Protein AF-A0A6N0WZV3-F1 (afdb_monomer)

pLDDT: mean 96.24, std 3.73, range [67.69, 98.88]

Mean predicted aligned error: 2.75 Å

Sequence (127 aa):
MHANRFAGGAEIRIESVQNATDQATVAARSILGEKAKYEAVPWFWSNQYDLKLQTVGLSNEYDLAIVRGDPASRSFSIVHLKQGRIVALDCVNSAKDYVQGRKLVERGVCANPQRLADTSLPLKDLA

Secondary structure (DSSP, 8-state):
-EE-GGGTT-EE---SHHHHHHHHHHHHHHHTT------PPPEEEEEETTEEEEEEE--TT-SEEEEEEEGGGTEEEEEEEETTEEEEEEEES-HHHHHHHHHHHHHT-B--HHHHH-TTS-GGGG-

Structure (mmCIF, N/CA/C/O backbone):
data_AF-A0A6N0WZV3-F1
#
_entry.id   AF-A0A6N0WZV3-F1
#
loop_
_atom_site.group_PDB
_atom_site.id
_atom_site.type_symbol
_atom_site.label_atom_id
_atom_site.label_alt_id
_atom_site.label_comp_id
_atom_site.label_asym_id
_atom_site.label_entity_id
_atom_site.label_seq_id
_atom_site.pdbx_PDB_ins_code
_atom_site.Cartn_x
_atom_site.Cartn_y
_atom_site.Cartn_z
_atom_site.occupancy
_atom_site.B_iso_or_equiv
_atom_site.auth_seq_id
_atom_site.auth_comp_id
_atom_site.auth_asym_id
_atom_site.auth_atom_id
_atom_site.pdbx_PDB_model_num
ATOM 1 N N . MET A 1 1 ? -5.729 -6.727 19.564 1.00 83.19 1 MET A N 1
ATOM 2 C CA . MET A 1 1 ? -6.160 -6.987 18.177 1.00 83.19 1 MET A CA 1
ATOM 3 C C . MET A 1 1 ? -7.333 -6.069 17.902 1.00 83.19 1 MET A C 1
ATOM 5 O O . MET A 1 1 ? -7.951 -5.628 18.870 1.00 83.19 1 MET A O 1
ATOM 9 N N . HIS A 1 2 ? -7.549 -5.695 16.646 1.00 91.06 2 HIS A N 1
ATOM 10 C CA . HIS A 1 2 ? -8.714 -4.915 16.243 1.00 91.06 2 HIS A CA 1
ATOM 11 C C . HIS A 1 2 ? -9.251 -5.404 14.900 1.00 91.06 2 HIS A C 1
ATOM 13 O O . HIS A 1 2 ? -8.472 -5.700 13.988 1.00 91.06 2 HIS A O 1
ATOM 19 N N . ALA A 1 3 ? -10.576 -5.439 14.761 1.00 93.81 3 ALA A N 1
ATOM 20 C CA . ALA A 1 3 ? -11.237 -5.659 13.484 1.00 93.81 3 ALA A CA 1
ATOM 21 C C . ALA A 1 3 ? -10.771 -4.620 12.454 1.00 93.81 3 ALA A C 1
ATOM 23 O O . ALA A 1 3 ? -10.844 -3.407 12.683 1.00 93.81 3 ALA A O 1
ATOM 24 N N . ASN A 1 4 ? -10.306 -5.089 11.296 1.00 94.69 4 ASN A N 1
ATOM 25 C CA . ASN A 1 4 ? -9.781 -4.222 10.249 1.00 94.69 4 ASN A CA 1
ATOM 26 C C . ASN A 1 4 ? -10.465 -4.481 8.901 1.00 94.69 4 ASN A C 1
ATOM 28 O O . ASN A 1 4 ? -10.427 -5.589 8.364 1.00 94.69 4 ASN A O 1
ATOM 32 N N . ARG A 1 5 ? -11.051 -3.434 8.304 1.00 93.69 5 ARG A N 1
ATOM 33 C CA . ARG A 1 5 ? -11.751 -3.538 7.010 1.00 93.69 5 ARG A CA 1
ATOM 34 C C . ARG A 1 5 ? -10.846 -3.979 5.856 1.00 93.69 5 ARG A C 1
ATOM 36 O O . ARG A 1 5 ? -11.328 -4.601 4.919 1.00 93.69 5 ARG A O 1
ATOM 43 N N . PHE A 1 6 ? -9.550 -3.675 5.925 1.00 95.06 6 PHE A N 1
ATOM 44 C CA . PHE A 1 6 ? -8.566 -4.065 4.913 1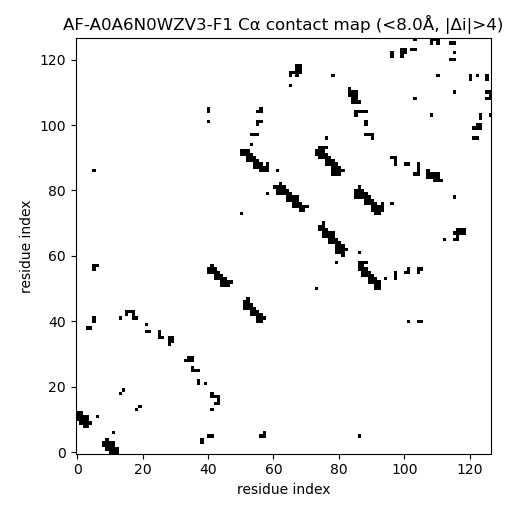.00 95.06 6 PHE A CA 1
ATOM 45 C C . PHE A 1 6 ? -8.108 -5.521 5.058 1.00 95.06 6 PHE A C 1
ATOM 47 O O . PHE A 1 6 ? -7.469 -6.044 4.156 1.00 95.06 6 PHE A O 1
ATOM 54 N N . ALA A 1 7 ? -8.469 -6.185 6.160 1.00 94.50 7 ALA A N 1
ATOM 55 C CA . ALA A 1 7 ? -8.268 -7.615 6.387 1.00 94.50 7 ALA A CA 1
ATOM 56 C C . ALA A 1 7 ? -9.596 -8.393 6.321 1.00 94.50 7 ALA A C 1
ATOM 58 O O . ALA A 1 7 ? -9.795 -9.357 7.054 1.00 94.50 7 ALA A O 1
ATOM 59 N N . GLY A 1 8 ? -10.562 -7.928 5.519 1.00 90.75 8 GLY A N 1
ATOM 60 C CA . GLY A 1 8 ? -11.872 -8.581 5.397 1.00 90.75 8 GLY A CA 1
ATOM 61 C C . GLY A 1 8 ? -12.695 -8.590 6.692 1.00 90.75 8 GLY A C 1
ATOM 62 O O . GLY A 1 8 ? -13.578 -9.425 6.845 1.00 90.75 8 GLY A O 1
ATOM 63 N N . GLY A 1 9 ? -12.402 -7.686 7.633 1.00 92.06 9 GLY A N 1
ATOM 64 C CA . GLY A 1 9 ? -13.047 -7.635 8.947 1.00 92.06 9 GLY A CA 1
ATOM 65 C C . GLY A 1 9 ? -12.395 -8.518 10.014 1.00 92.06 9 GLY A C 1
ATOM 66 O O . GLY A 1 9 ? -12.880 -8.529 11.142 1.00 92.06 9 GLY A O 1
ATOM 67 N N . ALA A 1 10 ? -11.300 -9.218 9.700 1.00 93.50 10 ALA A N 1
ATOM 68 C CA . ALA A 1 10 ? -10.578 -10.029 10.674 1.00 93.50 10 ALA A CA 1
ATOM 69 C C . ALA A 1 10 ? -9.972 -9.186 11.811 1.00 93.50 10 ALA A C 1
ATOM 71 O O . ALA A 1 10 ? -9.566 -8.034 11.618 1.00 93.50 10 ALA A O 1
ATOM 72 N N . GLU A 1 11 ? -9.876 -9.802 12.990 1.00 95.38 11 GLU A N 1
ATOM 73 C CA . GLU A 1 11 ? -9.145 -9.287 14.149 1.00 95.38 11 GLU A CA 1
ATOM 74 C C . GLU A 1 11 ? -7.642 -9.459 13.924 1.00 95.38 11 GLU A C 1
ATOM 76 O O . GLU A 1 11 ? -7.129 -10.578 13.904 1.00 95.38 11 GLU A O 1
ATOM 81 N N . ILE A 1 12 ? -6.926 -8.348 13.750 1.00 95.62 12 ILE A N 1
ATOM 82 C CA . ILE A 1 12 ? -5.490 -8.370 13.452 1.00 95.62 12 ILE A CA 1
ATOM 83 C C . ILE A 1 12 ? -4.684 -7.524 14.436 1.00 95.62 12 ILE A C 1
ATOM 85 O O . ILE A 1 12 ? -5.217 -6.739 15.223 1.00 95.62 12 ILE A O 1
ATOM 89 N N . ARG A 1 13 ? -3.360 -7.686 14.395 1.00 96.62 13 ARG A N 1
ATOM 90 C CA . ARG A 1 13 ? -2.397 -6.852 15.117 1.00 96.62 13 ARG A CA 1
ATOM 91 C C . ARG A 1 13 ? -1.422 -6.257 14.107 1.00 96.62 13 ARG A C 1
ATOM 93 O O . ARG A 1 13 ? -0.719 -7.001 13.436 1.00 96.62 13 ARG A O 1
ATOM 100 N N . ILE A 1 14 ? -1.408 -4.929 13.993 1.00 96.62 14 ILE A N 1
ATOM 101 C CA . ILE A 1 14 ? -0.501 -4.204 13.095 1.00 96.62 14 ILE A CA 1
ATOM 102 C C . ILE A 1 14 ? 0.657 -3.641 13.917 1.00 96.62 14 ILE A C 1
ATOM 104 O O . ILE A 1 14 ? 0.451 -2.888 14.869 1.00 96.62 14 ILE A O 1
ATOM 108 N N . GLU A 1 15 ? 1.876 -3.990 13.525 1.00 97.31 15 GLU A N 1
ATOM 109 C CA . GLU A 1 15 ? 3.116 -3.597 14.198 1.00 97.31 15 GLU A CA 1
ATOM 110 C C . GLU A 1 15 ? 3.838 -2.503 13.399 1.00 97.31 15 GLU A C 1
ATOM 112 O O . GLU A 1 15 ? 4.908 -2.719 12.838 1.00 97.31 15 GLU A O 1
ATOM 117 N N . SER A 1 16 ? 3.229 -1.318 13.292 1.00 97.69 16 SER A N 1
ATOM 118 C CA . SER A 1 16 ? 3.824 -0.179 12.583 1.00 97.69 16 SER A CA 1
ATOM 119 C C . SER A 1 16 ? 3.706 1.116 13.381 1.00 97.69 16 SER A C 1
ATOM 121 O O . SER A 1 16 ? 2.796 1.281 14.198 1.00 97.69 16 SER A O 1
ATOM 123 N N . VAL A 1 17 ? 4.616 2.059 13.108 1.00 98.19 17 VAL A N 1
ATOM 124 C CA . VAL A 1 17 ? 4.588 3.401 13.711 1.00 98.19 17 VAL A CA 1
ATOM 125 C C . VAL A 1 17 ? 3.264 4.097 13.411 1.00 98.19 17 VAL A C 1
ATOM 127 O O . VAL A 1 17 ? 2.638 4.617 14.328 1.00 98.19 17 VAL A O 1
ATOM 130 N N . GLN A 1 18 ? 2.791 4.049 12.159 1.00 97.94 18 GLN A N 1
ATOM 131 C CA . GLN A 1 18 ? 1.502 4.643 11.815 1.00 97.94 18 GLN A CA 1
ATOM 132 C C . GLN A 1 18 ? 0.360 4.030 12.628 1.00 97.94 18 GLN A C 1
ATOM 134 O O . GLN A 1 18 ? -0.445 4.773 13.183 1.00 97.94 18 GLN A O 1
ATOM 139 N N . ASN A 1 19 ? 0.277 2.700 12.729 1.00 97.75 19 ASN A N 1
ATOM 140 C CA . ASN A 1 19 ? -0.795 2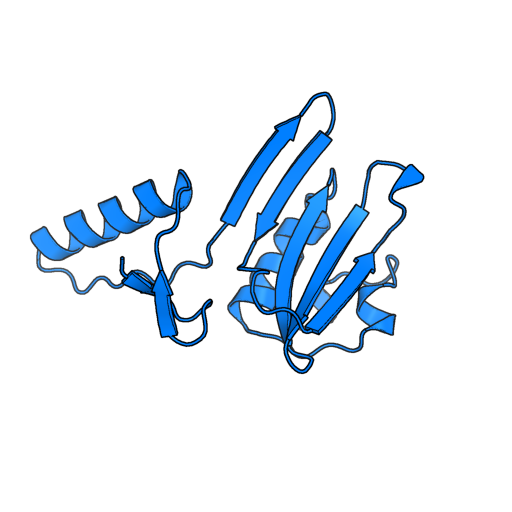.083 13.503 1.00 97.75 19 ASN A CA 1
ATOM 141 C C . ASN A 1 19 ? -0.773 2.544 14.968 1.00 97.75 19 ASN A C 1
ATOM 143 O O . ASN A 1 19 ? -1.829 2.853 15.518 1.00 97.75 19 ASN A O 1
ATOM 147 N N . ALA A 1 20 ? 0.412 2.645 15.577 1.00 97.94 20 ALA A N 1
ATOM 148 C CA . ALA A 1 20 ? 0.553 3.154 16.938 1.00 97.94 20 ALA A CA 1
ATOM 149 C C . ALA A 1 20 ? 0.052 4.606 17.066 1.00 97.94 20 ALA A C 1
ATOM 151 O O . ALA A 1 20 ? -0.752 4.902 17.950 1.00 97.94 20 ALA A O 1
ATOM 152 N N . THR A 1 21 ? 0.473 5.499 16.166 1.00 98.19 21 THR A N 1
ATOM 153 C CA . THR A 1 21 ? 0.066 6.915 16.169 1.00 98.19 21 THR A CA 1
ATOM 154 C C . THR A 1 21 ? -1.439 7.095 15.960 1.00 98.19 21 THR A C 1
ATOM 156 O O . THR A 1 21 ? -2.092 7.850 16.688 1.00 98.19 21 THR A O 1
ATOM 159 N N . ASP A 1 22 ? -2.010 6.388 14.989 1.00 97.38 22 ASP A N 1
ATOM 160 C CA . ASP A 1 22 ? -3.416 6.537 14.621 1.00 97.38 22 ASP A CA 1
ATOM 161 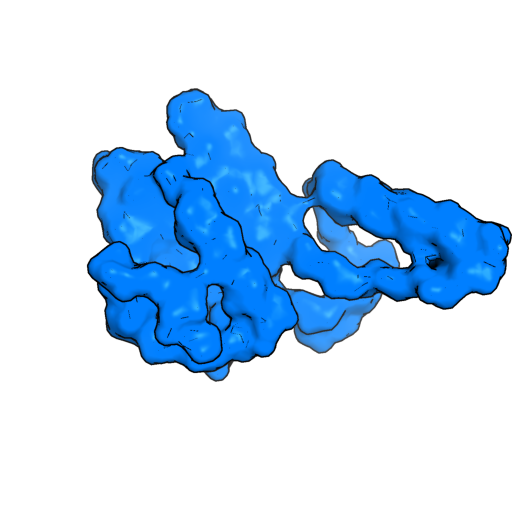C C . ASP A 1 22 ? -4.342 5.961 15.698 1.00 97.38 22 ASP A C 1
ATOM 163 O O . ASP A 1 22 ? -5.345 6.587 16.048 1.00 97.38 22 ASP A O 1
ATOM 167 N N . GLN A 1 23 ? -3.999 4.807 16.286 1.00 97.31 23 GLN A N 1
ATOM 168 C CA . GLN A 1 23 ? -4.766 4.261 17.410 1.00 97.31 23 GLN A CA 1
ATOM 169 C C . GLN A 1 23 ? -4.670 5.148 18.656 1.00 97.31 23 GLN A C 1
ATOM 171 O O . GLN A 1 23 ? -5.689 5.366 19.312 1.00 97.31 23 GLN A O 1
ATOM 176 N N . ALA A 1 24 ? -3.496 5.717 18.955 1.00 98.12 24 ALA A N 1
ATOM 177 C CA . ALA A 1 24 ? -3.346 6.663 20.062 1.00 98.12 24 ALA A CA 1
ATOM 178 C C . ALA A 1 24 ? -4.240 7.901 19.873 1.00 98.12 24 ALA A C 1
ATOM 180 O O . ALA A 1 24 ? -4.898 8.344 20.814 1.00 98.12 24 ALA A O 1
ATOM 181 N N . THR A 1 25 ? -4.333 8.411 18.642 1.00 97.94 25 THR A N 1
ATOM 182 C CA . THR A 1 25 ? -5.219 9.532 18.299 1.00 97.94 25 THR A CA 1
ATOM 183 C C . THR A 1 25 ? -6.691 9.167 18.499 1.00 97.94 25 THR A C 1
ATOM 185 O O . THR A 1 25 ? -7.440 9.932 19.105 1.00 97.94 25 THR A O 1
ATOM 188 N N . VAL A 1 26 ? -7.122 7.987 18.039 1.00 97.38 26 VAL A N 1
ATOM 189 C CA . VAL A 1 26 ? -8.500 7.505 18.245 1.00 97.38 26 VAL A CA 1
ATOM 190 C C . VAL A 1 26 ? -8.819 7.350 19.734 1.00 97.38 26 VAL A C 1
ATOM 192 O O . VAL A 1 26 ? -9.895 7.765 20.167 1.00 97.38 26 VAL A O 1
ATOM 195 N N . ALA A 1 27 ? -7.890 6.808 20.525 1.00 97.38 27 ALA A N 1
ATOM 196 C CA . ALA A 1 27 ? -8.053 6.660 21.968 1.00 97.38 27 ALA A CA 1
ATOM 197 C C . ALA A 1 27 ? -8.206 8.022 22.665 1.00 97.38 27 ALA A C 1
ATOM 199 O O . ALA A 1 27 ? -9.160 8.216 23.416 1.00 97.38 27 ALA A O 1
ATOM 200 N N . ALA A 1 28 ? -7.331 8.986 22.361 1.00 98.31 28 ALA A N 1
ATOM 201 C CA . ALA A 1 28 ? -7.396 10.329 22.935 1.00 98.31 28 ALA A CA 1
ATOM 202 C C . ALA A 1 28 ? -8.727 11.028 22.615 1.00 98.31 28 ALA A C 1
ATOM 204 O O . ALA A 1 28 ? -9.389 11.543 23.513 1.00 98.31 28 ALA A O 1
ATOM 205 N N . ARG A 1 29 ? -9.170 10.978 21.353 1.00 98.00 29 ARG A N 1
ATOM 206 C CA . ARG A 1 29 ? -10.460 11.547 20.929 1.00 98.00 29 ARG A CA 1
ATOM 207 C C . ARG A 1 29 ? -11.644 10.891 21.639 1.00 98.00 29 ARG A C 1
ATOM 209 O O . ARG A 1 29 ? -12.548 11.585 22.089 1.00 98.00 29 ARG A O 1
ATOM 216 N N . SER A 1 30 ? -11.603 9.569 21.799 1.00 97.12 30 SER A N 1
ATOM 217 C CA . SER A 1 30 ? -12.652 8.826 22.507 1.00 97.12 30 SER A CA 1
ATOM 218 C C . SER A 1 30 ? -12.733 9.218 23.987 1.00 97.12 30 SER A C 1
ATOM 220 O O . SER A 1 30 ? -13.830 9.395 24.509 1.00 97.12 30 SER A O 1
ATOM 222 N N . ILE A 1 31 ? -11.587 9.414 24.653 1.00 98.06 31 ILE A N 1
ATOM 223 C CA . ILE A 1 31 ? -11.519 9.897 26.045 1.00 98.06 31 ILE A CA 1
ATOM 224 C C . ILE A 1 31 ? -12.136 11.297 26.178 1.00 98.06 31 ILE A C 1
ATOM 226 O O . ILE A 1 31 ? -12.803 11.582 27.169 1.00 98.06 31 ILE A O 1
ATOM 230 N N . LEU A 1 32 ? -11.965 12.152 25.167 1.00 98.25 32 LEU A N 1
ATOM 231 C CA . LEU A 1 32 ? -12.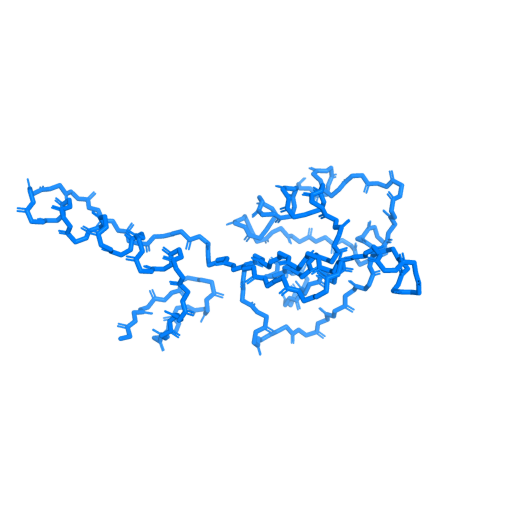553 13.495 25.110 1.00 98.25 32 LEU A CA 1
ATOM 232 C C . LEU A 1 32 ? -14.047 13.503 24.726 1.00 98.25 32 LEU A C 1
ATOM 234 O O . LEU A 1 32 ? -14.634 14.572 24.576 1.00 98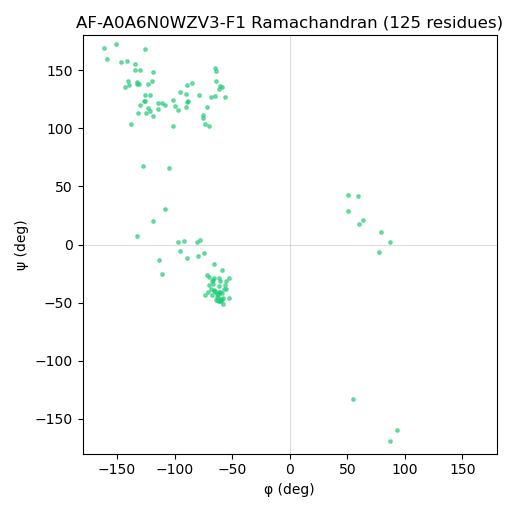.25 32 LEU A O 1
ATOM 238 N N . GLY A 1 33 ? -14.677 12.334 24.570 1.00 97.44 33 GLY A N 1
ATOM 239 C CA . GLY A 1 33 ? -16.092 12.213 24.210 1.00 97.44 33 GLY A CA 1
ATOM 240 C C . GLY A 1 33 ? -16.383 12.406 22.719 1.00 97.44 33 GLY A C 1
ATOM 241 O O . GLY A 1 33 ? -17.545 12.495 22.325 1.00 97.44 33 GLY A O 1
ATOM 242 N N . GLU A 1 34 ? -15.358 12.450 21.866 1.00 97.69 34 GLU A N 1
ATOM 243 C CA . GLU A 1 34 ? -15.541 12.524 20.421 1.00 97.69 34 GLU A CA 1
ATOM 244 C C . GLU A 1 34 ? -15.746 11.134 19.813 1.00 97.69 34 GLU A C 1
ATOM 246 O O . GLU A 1 34 ? -15.034 10.174 20.116 1.00 97.69 34 GLU A O 1
ATOM 251 N N . LYS A 1 35 ? -16.674 11.031 18.856 1.00 92.81 35 LYS A N 1
ATOM 252 C CA . LYS A 1 35 ? -16.840 9.810 18.066 1.00 92.81 35 LYS A CA 1
ATOM 253 C C . LYS A 1 35 ? -15.648 9.645 17.116 1.00 92.81 35 LYS A C 1
ATOM 255 O O . LYS A 1 35 ? -15.596 10.279 16.063 1.00 92.81 35 LYS A O 1
ATOM 260 N N . ALA A 1 36 ? -14.718 8.763 17.467 1.00 94.00 36 ALA A N 1
ATOM 261 C CA . ALA A 1 36 ? -13.565 8.411 16.646 1.00 94.00 36 ALA A CA 1
ATOM 262 C C . ALA A 1 36 ? -13.534 6.904 16.368 1.00 94.00 36 ALA A C 1
ATOM 264 O O . ALA A 1 36 ? -13.779 6.086 17.251 1.00 94.00 36 ALA A O 1
ATOM 265 N N . LYS A 1 37 ? -13.218 6.529 15.126 1.00 92.56 37 LYS A N 1
ATOM 266 C CA . LYS A 1 37 ? -13.033 5.137 14.713 1.00 92.56 37 LYS A CA 1
ATOM 267 C C . LYS A 1 37 ? -11.727 5.018 13.941 1.00 92.56 37 LYS A C 1
ATOM 269 O O . LYS A 1 37 ? -11.411 5.875 13.119 1.00 92.56 37 LYS A O 1
ATOM 274 N N . TYR A 1 38 ? -10.972 3.957 14.207 1.00 94.75 38 TYR A N 1
ATOM 275 C CA . TYR A 1 38 ? -9.780 3.635 13.432 1.00 94.75 38 TYR A CA 1
ATOM 276 C C . TYR A 1 38 ? -10.195 3.052 12.073 1.00 94.75 38 TYR A C 1
ATOM 278 O O . TYR A 1 38 ? -10.716 1.941 12.001 1.00 94.75 38 TYR A O 1
ATOM 286 N N . GLU A 1 39 ? -9.994 3.815 10.997 1.00 92.44 39 GLU A N 1
ATOM 287 C CA . GLU A 1 39 ? -10.362 3.415 9.625 1.00 92.44 39 GLU A CA 1
ATOM 288 C C . GLU A 1 39 ? -9.244 3.660 8.599 1.00 92.44 39 GLU A C 1
ATOM 290 O O . GLU A 1 39 ? -9.454 3.497 7.391 1.00 92.44 39 GLU A O 1
ATOM 295 N N . ALA A 1 40 ? -8.060 4.051 9.078 1.00 94.81 40 ALA A N 1
ATOM 296 C CA . ALA A 1 40 ? -6.905 4.342 8.245 1.00 94.81 40 ALA A CA 1
ATOM 297 C C . ALA A 1 40 ? -6.425 3.088 7.501 1.00 94.81 40 ALA A C 1
ATOM 299 O O . ALA A 1 40 ? -6.397 1.988 8.057 1.00 94.81 40 ALA A O 1
ATOM 300 N N . VAL A 1 41 ? -6.021 3.264 6.239 1.00 96.69 41 VAL A N 1
ATOM 301 C CA . VAL A 1 41 ? -5.320 2.213 5.496 1.00 96.69 41 VAL A CA 1
ATOM 302 C C . VAL A 1 41 ? -3.971 1.939 6.163 1.00 96.69 41 VAL A C 1
ATOM 304 O O . VAL A 1 41 ? -3.221 2.893 6.394 1.00 96.69 41 VAL A O 1
ATOM 307 N N . PRO A 1 42 ? -3.645 0.676 6.493 1.00 97.50 42 PRO A N 1
ATOM 308 C CA . PRO A 1 42 ? -2.330 0.338 7.011 1.00 97.50 42 PRO A CA 1
ATOM 309 C C . PRO A 1 42 ? -1.251 0.726 6.008 1.00 97.50 42 PRO A C 1
ATOM 311 O O . PRO A 1 42 ? -1.392 0.483 4.808 1.00 97.50 42 PRO A O 1
ATOM 314 N N . TRP A 1 43 ? -0.175 1.331 6.488 1.00 98.12 43 TRP A N 1
ATOM 315 C CA . TRP A 1 43 ? 1.008 1.564 5.670 1.00 98.12 43 TRP A CA 1
ATOM 316 C C . TRP A 1 43 ? 2.272 1.483 6.520 1.00 98.12 43 TRP A C 1
ATOM 318 O O . TRP A 1 43 ? 2.242 1.639 7.746 1.00 98.12 43 TRP A O 1
ATOM 328 N N . PHE A 1 44 ? 3.388 1.198 5.859 1.00 96.69 44 PHE A N 1
ATOM 329 C CA . PHE A 1 44 ? 4.702 1.120 6.483 1.00 96.69 44 PHE A CA 1
ATOM 330 C C . PHE A 1 44 ? 5.799 1.486 5.485 1.00 96.69 44 PHE A C 1
ATOM 332 O O . PHE A 1 44 ? 5.552 1.703 4.297 1.00 96.69 44 PHE A O 1
ATOM 339 N N . TRP A 1 45 ? 7.025 1.591 5.983 1.00 98.25 45 TRP A N 1
ATOM 340 C CA . TRP A 1 45 ? 8.201 1.814 5.161 1.00 98.25 45 TRP A CA 1
ATOM 341 C C . TRP A 1 45 ? 9.377 1.006 5.697 1.00 98.25 45 TRP A C 1
ATOM 343 O O . TRP A 1 45 ? 9.419 0.638 6.871 1.00 98.25 45 TRP A O 1
ATOM 353 N N . SER A 1 46 ? 10.348 0.759 4.830 1.00 98.44 46 SER A N 1
ATOM 354 C CA . SER A 1 46 ? 11.644 0.207 5.197 1.00 98.44 46 SER A CA 1
ATOM 355 C C . SER A 1 46 ? 12.719 0.921 4.389 1.00 98.44 46 SER A C 1
ATOM 357 O O . SER A 1 46 ? 12.544 1.168 3.198 1.00 98.44 46 SER A O 1
ATOM 359 N N . ASN A 1 47 ? 13.826 1.262 5.040 1.00 98.31 47 ASN A N 1
ATOM 360 C CA . ASN A 1 47 ? 15.009 1.785 4.372 1.00 98.31 47 ASN A CA 1
ATOM 361 C C . ASN A 1 47 ? 16.119 0.756 4.543 1.00 98.31 47 ASN A C 1
ATOM 363 O O . ASN A 1 47 ? 16.524 0.467 5.669 1.00 98.31 47 ASN A O 1
ATOM 367 N N . GLN A 1 48 ? 16.587 0.198 3.434 1.00 98.38 48 GLN A N 1
ATOM 368 C CA . GLN A 1 48 ? 17.666 -0.784 3.412 1.00 98.38 48 GLN A CA 1
ATOM 369 C C . GLN A 1 48 ? 18.654 -0.351 2.338 1.00 98.38 48 GLN A C 1
ATOM 371 O O . GLN A 1 48 ? 18.320 -0.351 1.156 1.00 98.38 48 GLN A O 1
ATOM 376 N N . TYR A 1 49 ? 19.863 0.042 2.738 1.00 97.88 49 TYR A N 1
ATOM 377 C CA . TYR A 1 49 ? 20.827 0.671 1.828 1.00 97.88 49 TYR A CA 1
ATOM 378 C C . TYR A 1 49 ? 20.221 1.911 1.132 1.00 97.88 49 TYR A C 1
ATOM 380 O O . TYR A 1 49 ? 19.602 2.753 1.781 1.00 97.88 49 TYR A O 1
ATOM 388 N N . ASP A 1 50 ? 20.391 2.021 -0.185 1.00 97.31 50 ASP A N 1
ATOM 389 C CA . ASP A 1 50 ? 19.782 3.010 -1.079 1.00 97.31 50 ASP A CA 1
ATOM 390 C C . ASP A 1 50 ? 18.333 2.668 -1.486 1.00 97.31 50 ASP A C 1
ATOM 392 O O . ASP A 1 50 ? 17.726 3.407 -2.262 1.00 97.31 50 ASP A O 1
ATOM 396 N N . LEU A 1 51 ? 17.756 1.571 -0.982 1.00 98.50 51 LEU A N 1
ATOM 397 C CA . LEU A 1 51 ? 16.377 1.181 -1.276 1.00 98.50 51 LEU A CA 1
ATOM 398 C C . LEU A 1 51 ? 15.413 1.779 -0.255 1.00 98.50 51 LEU A C 1
ATOM 400 O O . LEU A 1 51 ? 15.458 1.463 0.937 1.00 98.50 51 LEU A O 1
ATOM 404 N N . LYS A 1 52 ? 14.494 2.607 -0.751 1.00 98.62 52 LYS A N 1
ATOM 405 C CA . LYS A 1 52 ? 13.356 3.137 0.002 1.00 98.62 52 LYS A CA 1
ATOM 406 C C . LYS A 1 52 ? 12.110 2.350 -0.377 1.00 98.62 52 LYS A C 1
ATOM 408 O O . LYS A 1 52 ? 11.539 2.575 -1.444 1.00 98.62 52 LYS A O 1
ATOM 413 N N . LEU A 1 53 ? 11.704 1.426 0.485 1.00 98.69 53 LEU A N 1
ATOM 414 C CA . LEU A 1 53 ? 10.457 0.681 0.350 1.00 98.69 53 LEU A CA 1
ATOM 415 C C . LEU A 1 53 ? 9.337 1.429 1.074 1.00 98.69 53 LEU A C 1
ATOM 417 O O . LEU A 1 53 ? 9.464 1.765 2.251 1.00 98.69 53 LEU A O 1
ATOM 421 N N . GLN A 1 54 ? 8.223 1.642 0.384 1.00 98.69 54 GLN A N 1
ATOM 422 C CA . GLN A 1 54 ? 6.979 2.132 0.966 1.00 98.69 54 GLN A CA 1
ATOM 423 C C . GLN A 1 54 ? 5.848 1.172 0.619 1.00 98.69 54 GLN A C 1
ATOM 425 O O . GLN A 1 54 ? 5.635 0.877 -0.555 1.00 98.69 54 GLN A O 1
ATOM 430 N N . THR A 1 55 ? 5.100 0.744 1.627 1.00 98.56 55 THR A N 1
ATOM 431 C CA . THR A 1 55 ? 3.986 -0.189 1.467 1.00 98.56 55 THR A CA 1
ATOM 432 C C . THR A 1 55 ? 2.691 0.445 1.929 1.00 98.56 55 THR A C 1
ATOM 434 O O . THR A 1 55 ? 2.657 1.132 2.951 1.00 98.56 55 THR A O 1
ATOM 437 N N . VAL A 1 56 ? 1.609 0.186 1.202 1.00 98.50 56 VAL A N 1
ATOM 438 C CA . VAL A 1 56 ? 0.245 0.555 1.585 1.00 98.50 56 VAL A CA 1
ATOM 439 C C . VAL A 1 56 ? -0.690 -0.634 1.404 1.00 98.50 56 VAL A C 1
ATOM 441 O O . VAL A 1 56 ? -0.595 -1.343 0.409 1.00 98.50 56 VAL A O 1
ATOM 444 N N . GLY A 1 57 ? -1.618 -0.826 2.339 1.00 98.06 57 GLY A N 1
ATOM 445 C CA . GLY A 1 57 ? -2.547 -1.952 2.357 1.00 98.06 57 GLY A CA 1
ATOM 446 C C . GLY A 1 57 ? -1.991 -3.185 3.067 1.00 98.06 57 GLY A C 1
ATOM 447 O O . GLY A 1 57 ? -0.973 -3.122 3.755 1.00 98.06 57 GLY A O 1
ATOM 448 N N . LEU A 1 58 ? -2.701 -4.304 2.920 1.00 97.44 58 LEU A N 1
ATOM 449 C CA . LEU A 1 58 ? -2.336 -5.603 3.489 1.00 97.44 58 LEU A CA 1
ATOM 450 C C . LEU A 1 58 ? -2.311 -6.644 2.367 1.00 97.44 58 LEU A C 1
ATOM 452 O O . LEU A 1 58 ? -3.304 -6.818 1.662 1.00 97.44 58 LEU A O 1
ATOM 456 N N . SER A 1 59 ? -1.179 -7.324 2.192 1.00 93.56 59 SER A N 1
ATOM 457 C CA . SER A 1 59 ? -0.963 -8.282 1.101 1.00 93.56 59 SER A CA 1
ATOM 458 C C . SER A 1 59 ? -1.244 -9.738 1.497 1.00 93.56 59 SER A C 1
ATOM 460 O O . SER A 1 59 ? -1.254 -10.601 0.636 1.00 93.56 59 SER A O 1
ATOM 462 N N . ASN A 1 60 ? -1.535 -10.049 2.761 1.00 86.06 60 ASN A N 1
ATOM 463 C CA . ASN A 1 60 ? -1.629 -11.432 3.261 1.00 86.06 60 ASN A CA 1
ATOM 464 C C . ASN A 1 60 ? -2.560 -12.368 2.462 1.00 86.06 60 ASN A C 1
ATOM 466 O O . ASN A 1 60 ? -2.321 -13.567 2.431 1.00 86.06 60 ASN A O 1
ATOM 470 N N . GLU A 1 61 ? -3.597 -11.827 1.820 1.00 87.25 61 GLU A N 1
ATOM 471 C CA . GLU A 1 61 ? -4.643 -12.597 1.141 1.00 87.25 61 GLU A CA 1
ATOM 472 C C . GLU A 1 61 ? -4.724 -12.317 -0.368 1.00 87.25 61 GLU A C 1
ATOM 474 O O . GLU A 1 61 ? -5.770 -12.566 -0.962 1.00 87.25 61 GLU A O 1
ATOM 479 N N . TYR A 1 62 ? -3.687 -11.778 -1.020 1.00 96.62 62 TYR A N 1
ATOM 480 C CA . TYR A 1 62 ? -3.740 -11.549 -2.474 1.00 96.62 62 TYR A CA 1
ATOM 481 C C . TYR A 1 62 ? -3.842 -12.871 -3.265 1.00 96.62 62 TYR A C 1
ATOM 483 O O . TYR A 1 62 ? -3.389 -13.918 -2.812 1.00 96.62 62 TYR A O 1
ATOM 491 N N . ASP A 1 63 ? -4.449 -12.831 -4.454 1.00 97.31 63 ASP A N 1
ATOM 492 C CA . ASP A 1 63 ? -4.480 -13.945 -5.419 1.00 97.31 63 ASP A CA 1
ATOM 493 C C . ASP A 1 63 ? -3.706 -13.650 -6.713 1.00 97.31 63 ASP A C 1
ATOM 495 O O . ASP A 1 63 ? -3.392 -14.569 -7.469 1.00 97.31 63 ASP A O 1
ATOM 499 N N . LEU A 1 64 ? -3.338 -12.387 -6.944 1.00 97.94 64 LEU A N 1
ATOM 500 C CA . LEU A 1 64 ? -2.503 -11.965 -8.061 1.00 97.94 64 LEU A CA 1
ATOM 501 C C . LEU A 1 64 ? -1.553 -10.838 -7.637 1.00 97.94 64 LEU A C 1
ATOM 503 O O . LEU A 1 64 ? -1.967 -9.883 -6.984 1.00 97.94 64 LEU A O 1
ATOM 507 N N . ALA A 1 65 ? -0.287 -10.924 -8.045 1.00 98.25 65 ALA A N 1
ATOM 508 C CA . ALA A 1 65 ? 0.712 -9.876 -7.852 1.00 98.25 65 ALA A CA 1
ATOM 509 C C . ALA A 1 65 ? 1.262 -9.427 -9.211 1.00 98.25 65 ALA A C 1
ATOM 511 O O . ALA A 1 65 ? 1.680 -10.252 -10.022 1.00 98.25 65 ALA A O 1
ATOM 512 N N . ILE A 1 66 ? 1.252 -8.119 -9.462 1.00 98.38 66 ILE A N 1
ATOM 513 C CA . ILE A 1 66 ? 1.681 -7.513 -10.725 1.00 98.38 66 ILE A CA 1
ATOM 514 C C . ILE A 1 66 ? 2.925 -6.672 -10.488 1.00 98.38 66 ILE A C 1
ATOM 516 O O . ILE A 1 66 ? 2.891 -5.714 -9.718 1.00 98.38 66 ILE A O 1
ATOM 520 N N . VAL A 1 67 ? 4.008 -7.005 -11.188 1.00 98.56 67 VAL A N 1
ATOM 521 C CA . VAL A 1 67 ? 5.208 -6.168 -11.234 1.00 98.56 67 VAL A CA 1
ATOM 522 C C . VAL A 1 67 ? 4.966 -5.013 -12.201 1.00 98.56 67 VAL A C 1
ATOM 524 O O . VAL A 1 67 ? 4.558 -5.215 -13.344 1.00 98.56 67 VAL A O 1
ATOM 527 N N . ARG A 1 68 ? 5.224 -3.798 -11.729 1.00 98.38 68 ARG A N 1
ATOM 528 C CA . ARG A 1 68 ? 5.127 -2.548 -12.475 1.00 98.38 68 ARG A CA 1
ATOM 529 C C . ARG A 1 68 ? 6.494 -1.870 -12.467 1.00 98.38 68 ARG A C 1
ATOM 531 O O . ARG A 1 68 ? 6.978 -1.457 -11.414 1.00 98.38 68 ARG A O 1
ATOM 538 N N . GLY A 1 69 ? 7.103 -1.746 -13.642 1.00 97.94 69 GLY A N 1
ATOM 539 C CA . GLY A 1 69 ? 8.497 -1.319 -13.790 1.00 97.94 69 GLY A CA 1
ATOM 540 C C . GLY A 1 69 ? 9.461 -2.500 -13.841 1.00 97.94 69 GLY A C 1
ATOM 541 O O . GLY A 1 69 ? 9.059 -3.616 -14.159 1.00 97.94 69 GLY A O 1
ATOM 542 N N . ASP A 1 70 ? 10.734 -2.243 -13.550 1.00 98.06 70 ASP A N 1
ATOM 543 C CA . ASP A 1 70 ? 11.801 -3.234 -13.682 1.00 98.06 70 ASP A CA 1
ATOM 544 C C . ASP A 1 70 ? 12.565 -3.401 -12.357 1.00 98.06 70 ASP A C 1
ATOM 546 O O . ASP A 1 70 ? 13.273 -2.478 -11.943 1.00 98.06 70 ASP A O 1
ATOM 550 N N . PRO A 1 71 ? 12.481 -4.566 -11.689 1.00 98.31 71 PRO A N 1
ATOM 551 C CA . PRO A 1 71 ? 13.259 -4.851 -10.486 1.00 98.31 71 PRO A CA 1
ATOM 552 C C . PRO A 1 71 ? 14.774 -4.694 -10.661 1.00 98.31 71 PRO A C 1
ATOM 554 O O . PRO A 1 71 ? 15.448 -4.280 -9.715 1.00 98.31 71 PRO A O 1
ATOM 557 N N . ALA A 1 72 ? 15.318 -4.955 -11.857 1.00 98.25 72 ALA A N 1
ATOM 558 C CA . ALA A 1 72 ? 16.748 -4.798 -12.126 1.00 98.25 72 ALA A CA 1
ATOM 559 C C . ALA A 1 72 ? 17.195 -3.327 -12.051 1.00 98.25 72 ALA A C 1
ATOM 561 O O . ALA A 1 72 ? 18.323 -3.041 -11.650 1.00 98.25 72 ALA A O 1
ATOM 562 N N . SER A 1 73 ? 16.289 -2.387 -12.342 1.00 97.94 73 SER A N 1
ATOM 563 C CA . SER A 1 73 ? 16.525 -0.943 -12.212 1.00 97.94 73 SER A CA 1
ATOM 564 C C . SER A 1 73 ? 16.529 -0.438 -10.764 1.00 97.94 73 SER A C 1
ATOM 566 O O . SER A 1 73 ? 16.835 0.729 -10.523 1.00 97.94 73 SER A O 1
ATOM 568 N N . ARG A 1 74 ? 16.173 -1.291 -9.787 1.00 98.19 74 ARG A N 1
ATOM 569 C CA . ARG A 1 74 ? 16.002 -0.928 -8.366 1.00 98.19 74 ARG A CA 1
ATOM 570 C C . ARG A 1 74 ? 14.928 0.145 -8.124 1.00 98.19 74 ARG A C 1
ATOM 572 O O . ARG A 1 74 ? 14.907 0.751 -7.051 1.00 98.19 74 ARG A O 1
ATOM 579 N N . SER A 1 75 ? 14.039 0.375 -9.093 1.00 98.38 75 SER A N 1
ATOM 580 C CA . SER A 1 75 ? 12.874 1.258 -8.990 1.00 98.38 75 SER A CA 1
ATOM 581 C C . SER A 1 75 ? 11.665 0.588 -9.643 1.00 98.38 75 SER A C 1
ATOM 583 O O . SER A 1 75 ? 11.571 0.474 -10.863 1.00 98.38 75 SER A O 1
ATOM 585 N N . PHE A 1 76 ? 10.756 0.074 -8.817 1.00 98.75 76 PHE A N 1
ATOM 586 C CA . PHE A 1 76 ? 9.593 -0.690 -9.266 1.00 98.75 76 PHE A CA 1
ATOM 587 C C . PHE A 1 76 ? 8.520 -0.742 -8.177 1.00 98.75 76 PHE A C 1
ATOM 589 O O . PHE A 1 76 ? 8.766 -0.407 -7.014 1.00 98.75 76 PHE A O 1
ATOM 596 N N . SER A 1 77 ? 7.335 -1.206 -8.551 1.00 98.75 77 SER A N 1
ATOM 597 C CA . SER A 1 77 ? 6.247 -1.484 -7.623 1.00 98.75 77 SER A CA 1
ATOM 598 C C . SER A 1 77 ? 5.670 -2.875 -7.856 1.00 98.75 77 SER A C 1
ATOM 600 O O . SER A 1 77 ? 5.662 -3.379 -8.978 1.00 98.75 77 SER A O 1
ATOM 602 N N . ILE A 1 78 ? 5.152 -3.487 -6.796 1.00 98.62 78 ILE A N 1
ATOM 603 C CA . ILE A 1 78 ? 4.321 -4.687 -6.854 1.00 98.62 78 ILE A CA 1
ATOM 604 C C . ILE A 1 78 ? 2.910 -4.278 -6.451 1.00 98.62 78 ILE A C 1
ATOM 606 O O . ILE A 1 78 ? 2.704 -3.753 -5.357 1.00 98.62 78 ILE A O 1
ATOM 610 N N . VAL A 1 79 ? 1.940 -4.502 -7.335 1.00 98.50 79 VAL A N 1
ATOM 611 C CA . VAL A 1 79 ? 0.518 -4.280 -7.065 1.00 98.50 79 VAL A CA 1
ATOM 612 C C . VAL A 1 79 ? -0.134 -5.617 -6.740 1.00 98.50 79 VAL A C 1
ATOM 614 O O . VAL A 1 79 ? -0.154 -6.518 -7.576 1.00 98.50 79 VAL A O 1
ATOM 617 N N . HIS A 1 80 ? -0.685 -5.739 -5.538 1.00 98.50 80 HIS A N 1
ATOM 618 C CA . HIS A 1 80 ? -1.376 -6.933 -5.070 1.00 98.50 80 HIS A CA 1
ATOM 619 C C . HIS A 1 80 ? -2.879 -6.800 -5.299 1.00 98.50 80 HIS A C 1
ATOM 621 O O . HIS A 1 80 ? -3.486 -5.791 -4.921 1.00 98.50 80 HIS A O 1
ATOM 627 N N . LEU A 1 81 ? -3.486 -7.833 -5.880 1.00 97.88 81 LEU A N 1
ATOM 628 C CA . LEU A 1 81 ? -4.916 -7.926 -6.117 1.00 97.88 81 LEU A CA 1
ATOM 629 C C . LEU A 1 81 ? -5.525 -9.119 -5.378 1.00 97.88 81 LEU A C 1
ATOM 631 O O . LEU A 1 81 ? -4.891 -10.158 -5.226 1.00 97.88 81 LEU A O 1
ATOM 635 N N . LYS A 1 82 ? -6.781 -8.966 -4.961 1.00 96.50 82 LYS A N 1
ATOM 636 C CA . LYS A 1 82 ? -7.657 -10.051 -4.508 1.00 96.50 82 LYS A CA 1
ATOM 637 C C . LYS A 1 82 ? -8.980 -9.933 -5.245 1.00 96.50 82 LYS A C 1
ATOM 639 O O . LYS A 1 82 ? -9.644 -8.900 -5.149 1.00 96.50 82 LYS A O 1
ATOM 644 N N . GLN A 1 83 ? -9.361 -10.962 -5.996 1.00 95.31 83 GLN A N 1
ATOM 645 C CA . GLN A 1 83 ? -10.586 -10.990 -6.802 1.00 95.31 83 GLN A CA 1
ATOM 646 C C . GLN A 1 83 ? -10.717 -9.746 -7.701 1.00 95.31 83 GLN A C 1
ATOM 648 O O . GLN A 1 83 ? -11.769 -9.113 -7.783 1.00 95.31 83 GLN A O 1
ATOM 653 N N . GLY A 1 84 ? -9.603 -9.350 -8.326 1.00 95.06 84 GLY A N 1
ATOM 654 C CA . GLY A 1 84 ? -9.518 -8.180 -9.204 1.00 95.06 84 GLY A CA 1
ATOM 655 C C . GLY A 1 84 ? -9.456 -6.819 -8.500 1.00 95.06 84 GLY A C 1
ATOM 656 O O . GLY A 1 84 ? -9.226 -5.822 -9.181 1.00 95.06 84 GLY A O 1
ATOM 657 N N . ARG A 1 85 ? -9.612 -6.744 -7.169 1.00 96.06 85 ARG A N 1
ATOM 658 C CA . ARG A 1 85 ? -9.478 -5.501 -6.386 1.00 96.06 85 ARG A CA 1
ATOM 659 C C . ARG A 1 85 ? -8.046 -5.287 -5.939 1.00 96.06 85 ARG A C 1
ATOM 661 O O . ARG A 1 85 ? -7.433 -6.216 -5.430 1.00 96.06 85 ARG A O 1
ATOM 668 N N . ILE A 1 86 ? -7.548 -4.062 -6.037 1.00 97.75 86 ILE A N 1
ATOM 669 C CA . ILE A 1 86 ? -6.232 -3.682 -5.514 1.00 97.75 86 ILE A CA 1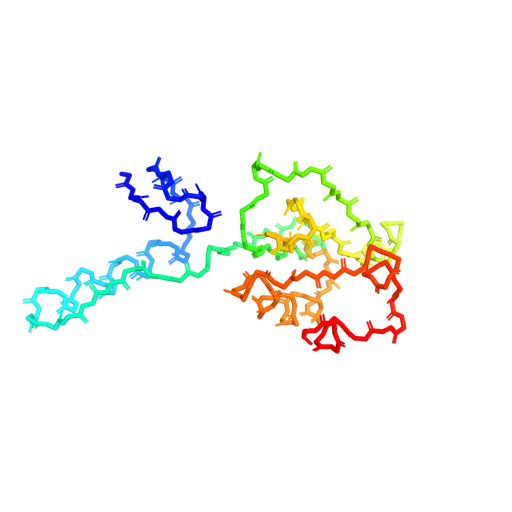
ATOM 670 C C . ILE A 1 86 ? -6.291 -3.644 -3.979 1.00 97.75 86 ILE A C 1
ATOM 672 O O . ILE A 1 86 ? -7.048 -2.855 -3.411 1.00 97.75 86 ILE A O 1
ATOM 676 N N . VAL A 1 87 ? -5.493 -4.485 -3.313 1.00 97.75 87 VAL A N 1
ATOM 677 C CA . VAL A 1 87 ? -5.484 -4.634 -1.841 1.00 97.75 87 VAL A CA 1
ATOM 678 C C . VAL A 1 87 ? -4.217 -4.111 -1.176 1.00 97.75 87 VAL A C 1
ATOM 680 O O . VAL A 1 87 ? -4.262 -3.709 -0.013 1.00 97.75 87 VAL A O 1
ATOM 683 N N . ALA A 1 88 ? -3.099 -4.081 -1.902 1.00 98.56 88 ALA A N 1
ATOM 684 C CA . ALA A 1 88 ? -1.848 -3.530 -1.402 1.00 98.56 88 ALA A CA 1
ATOM 685 C C . ALA A 1 88 ? -0.899 -3.128 -2.532 1.00 98.56 88 ALA A C 1
ATOM 687 O O . ALA A 1 88 ? -1.001 -3.630 -3.653 1.00 98.56 88 ALA A O 1
ATOM 688 N N . LEU A 1 89 ? 0.055 -2.255 -2.221 1.00 98.69 89 LEU A N 1
ATOM 689 C CA . LEU A 1 89 ? 1.217 -1.986 -3.058 1.00 98.69 89 LEU A CA 1
ATOM 690 C C . LEU A 1 89 ? 2.489 -2.001 -2.216 1.00 98.69 89 LEU A C 1
ATOM 692 O O . LEU A 1 89 ? 2.503 -1.381 -1.156 1.00 98.69 89 LEU A O 1
ATOM 696 N N . ASP A 1 90 ? 3.546 -2.608 -2.752 1.00 98.69 90 ASP A N 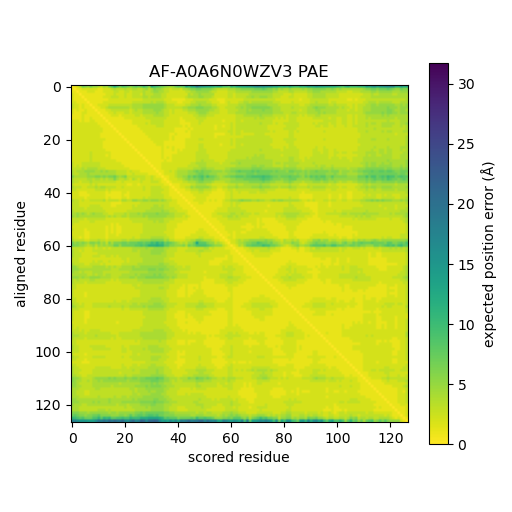1
ATOM 697 C CA . ASP A 1 90 ? 4.929 -2.439 -2.297 1.00 98.69 90 ASP A CA 1
ATOM 698 C C . ASP A 1 90 ? 5.690 -1.621 -3.341 1.00 98.69 90 ASP A C 1
ATOM 700 O O . ASP A 1 90 ? 5.782 -2.022 -4.498 1.00 98.69 90 ASP A O 1
ATOM 704 N N . CYS A 1 91 ? 6.226 -0.464 -2.961 1.00 98.75 91 CYS A N 1
ATOM 705 C CA . CYS A 1 91 ? 6.884 0.469 -3.874 1.00 98.75 91 CYS A CA 1
ATOM 706 C C . CYS A 1 91 ? 8.346 0.661 -3.471 1.00 98.75 91 CYS A C 1
ATOM 708 O O . CYS A 1 91 ? 8.632 1.292 -2.454 1.00 98.75 91 CYS A O 1
ATOM 710 N N . VAL A 1 92 ? 9.273 0.161 -4.286 1.00 98.88 92 VAL A N 1
ATOM 711 C CA . VAL A 1 92 ? 10.719 0.314 -4.091 1.00 98.88 92 VAL A CA 1
ATOM 712 C C . VAL A 1 92 ? 11.200 1.480 -4.941 1.00 98.88 92 VAL A C 1
ATOM 714 O O . VAL A 1 92 ? 11.101 1.440 -6.164 1.00 98.88 92 VAL A O 1
ATOM 717 N N . ASN A 1 93 ? 11.698 2.541 -4.301 1.00 98.62 93 ASN A N 1
ATOM 718 C CA . ASN A 1 93 ? 12.157 3.767 -4.966 1.00 98.62 93 ASN A CA 1
ATOM 719 C C . ASN A 1 93 ? 11.131 4.355 -5.960 1.00 98.62 93 ASN A C 1
ATOM 721 O O . ASN A 1 93 ? 11.504 5.014 -6.929 1.00 98.62 93 ASN A O 1
ATOM 725 N N . SER A 1 94 ? 9.834 4.131 -5.714 1.00 98.25 94 SER A N 1
ATOM 726 C CA . SER A 1 94 ? 8.722 4.594 -6.553 1.00 98.25 94 SER A CA 1
ATOM 727 C C . SER A 1 94 ? 7.685 5.350 -5.712 1.00 98.25 94 SER A C 1
ATOM 729 O O . SER A 1 94 ? 6.553 4.915 -5.492 1.00 98.25 94 SER A O 1
ATOM 731 N N . ALA A 1 95 ? 8.079 6.526 -5.210 1.00 97.44 95 ALA A N 1
ATOM 732 C CA . ALA A 1 95 ? 7.207 7.371 -4.385 1.00 97.44 95 ALA A CA 1
ATOM 733 C C . ALA A 1 95 ? 5.929 7.806 -5.131 1.00 97.44 95 ALA A C 1
ATOM 735 O O . ALA A 1 95 ? 4.866 7.953 -4.526 1.00 97.44 95 ALA A O 1
ATOM 736 N N . LYS A 1 96 ? 6.018 7.978 -6.459 1.00 97.25 96 LYS A N 1
ATOM 737 C CA . LYS A 1 96 ? 4.874 8.310 -7.320 1.00 97.25 96 LYS A CA 1
ATOM 738 C C . LYS A 1 96 ? 3.797 7.228 -7.248 1.00 97.25 96 LYS A C 1
ATOM 740 O O . LYS A 1 96 ? 2.631 7.559 -7.031 1.00 97.25 96 LYS A O 1
ATOM 745 N N . ASP A 1 97 ? 4.183 5.963 -7.394 1.00 98.19 97 ASP A N 1
ATOM 746 C CA . ASP A 1 97 ? 3.230 4.856 -7.369 1.00 98.19 97 ASP A CA 1
ATOM 747 C C . ASP A 1 97 ? 2.663 4.641 -5.964 1.00 98.19 97 ASP A C 1
ATOM 749 O O . ASP A 1 97 ? 1.470 4.390 -5.837 1.00 98.19 97 ASP A O 1
ATOM 753 N N . TYR A 1 98 ? 3.454 4.851 -4.904 1.00 98.44 98 TYR A N 1
ATOM 754 C CA . TYR A 1 98 ? 2.944 4.827 -3.525 1.00 98.44 98 TYR A CA 1
ATOM 755 C C . TYR A 1 98 ? 1.818 5.854 -3.306 1.00 98.44 98 TYR A C 1
ATOM 757 O O . TYR A 1 98 ? 0.726 5.503 -2.851 1.00 98.44 98 TYR A O 1
ATOM 765 N N . VAL A 1 99 ? 2.047 7.121 -3.676 1.00 97.12 99 VAL A N 1
ATOM 766 C CA . VAL A 1 99 ? 1.060 8.200 -3.485 1.00 97.12 99 VAL A CA 1
ATOM 767 C C . VAL A 1 99 ? -0.218 7.942 -4.286 1.00 97.12 99 VAL A C 1
ATOM 769 O O . VAL A 1 99 ? -1.321 8.160 -3.783 1.00 97.12 99 VAL A O 1
ATOM 772 N N . GLN A 1 100 ? -0.087 7.482 -5.531 1.00 97.00 100 GLN A N 1
ATOM 773 C CA . GLN A 1 100 ? -1.239 7.209 -6.391 1.00 97.00 100 GLN A CA 1
ATOM 774 C C . GLN A 1 100 ? -1.981 5.935 -5.965 1.00 97.00 100 GLN A C 1
ATOM 776 O O . GLN A 1 100 ? -3.207 5.942 -5.861 1.00 97.00 100 GLN A O 1
ATOM 781 N N . GLY A 1 101 ? -1.241 4.870 -5.656 1.00 97.31 101 GLY A N 1
ATOM 782 C CA . GLY A 1 101 ? -1.767 3.567 -5.264 1.00 97.31 101 GLY A CA 1
ATOM 783 C C . GLY A 1 101 ? -2.492 3.573 -3.923 1.00 97.31 101 GLY A C 1
ATOM 784 O O . GLY A 1 101 ? -3.478 2.856 -3.775 1.00 97.31 101 GLY A O 1
ATOM 785 N N . ARG A 1 102 ? -2.102 4.440 -2.976 1.00 97.56 102 ARG A N 1
ATOM 786 C CA . ARG A 1 102 ? -2.799 4.584 -1.685 1.00 97.56 102 ARG A CA 1
ATOM 787 C C . ARG A 1 102 ? -4.298 4.822 -1.854 1.00 97.56 102 ARG A C 1
ATOM 789 O O . ARG A 1 102 ? -5.095 4.137 -1.222 1.00 97.56 102 ARG A O 1
ATOM 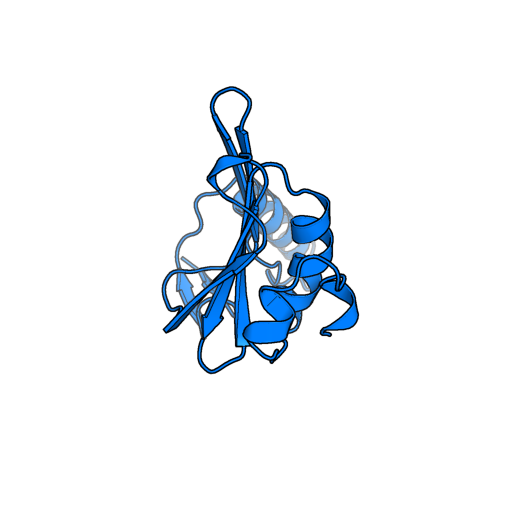796 N N . LYS A 1 103 ? -4.689 5.724 -2.759 1.00 95.75 103 LYS A N 1
ATOM 797 C CA . LYS A 1 103 ? -6.108 5.998 -3.046 1.00 95.75 103 LYS A CA 1
ATOM 798 C C . LYS A 1 103 ? -6.816 4.807 -3.695 1.00 95.75 103 LYS A C 1
ATOM 800 O O . LYS A 1 103 ? -8.001 4.601 -3.446 1.00 95.75 103 LYS A O 1
ATOM 805 N N . LEU A 1 104 ? -6.110 4.034 -4.522 1.00 97.06 104 LEU A N 1
ATOM 806 C CA . LEU A 1 104 ? -6.667 2.840 -5.162 1.00 97.06 104 LEU A CA 1
ATOM 807 C C . LEU A 1 104 ? -6.960 1.743 -4.133 1.00 97.06 104 LEU A C 1
ATOM 809 O O . LEU A 1 104 ? -8.044 1.165 -4.164 1.00 97.06 104 LEU A O 1
ATOM 813 N N . VAL A 1 105 ? -6.033 1.519 -3.194 1.00 97.44 105 VAL A N 1
ATOM 814 C CA . VAL A 1 105 ? -6.198 0.578 -2.073 1.00 97.44 105 VAL A CA 1
ATOM 815 C C . VAL A 1 105 ? -7.322 1.032 -1.142 1.00 97.44 105 VAL A C 1
ATOM 817 O O . VAL A 1 105 ? -8.201 0.245 -0.805 1.00 97.44 105 VAL A O 1
ATOM 820 N N . GLU A 1 106 ? -7.344 2.311 -0.754 1.00 96.12 106 GLU A N 1
ATOM 821 C CA . GLU A 1 106 ? -8.383 2.871 0.125 1.00 96.12 106 GLU A CA 1
ATOM 822 C C . GLU A 1 106 ? -9.802 2.643 -0.422 1.00 96.12 106 GLU A C 1
ATOM 824 O O . GLU A 1 106 ? -10.719 2.362 0.362 1.00 96.12 106 GLU A O 1
ATOM 829 N N . ARG A 1 107 ? -9.955 2.748 -1.752 1.00 95.38 107 ARG A N 1
ATOM 830 C CA . ARG A 1 107 ? -11.210 2.578 -2.501 1.00 95.38 107 ARG A CA 1
ATOM 831 C C . ARG A 1 107 ? -11.477 1.134 -2.951 1.00 95.38 107 ARG A C 1
ATOM 833 O O . ARG A 1 107 ? -12.590 0.858 -3.386 1.00 95.38 107 ARG A O 1
ATOM 840 N N . GLY A 1 108 ? -10.500 0.228 -2.865 1.00 93.94 108 GLY A N 1
ATOM 841 C CA . GLY A 1 108 ? -10.627 -1.155 -3.342 1.00 93.94 108 GLY A CA 1
ATOM 842 C C . GLY A 1 108 ? -10.938 -1.253 -4.841 1.00 93.94 108 GLY A C 1
ATOM 843 O O . GLY A 1 108 ? -11.808 -2.031 -5.243 1.00 93.94 108 GLY A O 1
ATOM 844 N N . VAL A 1 109 ? -10.274 -0.423 -5.654 1.00 96.69 109 VAL A N 1
ATOM 845 C CA . VAL A 1 109 ? -10.517 -0.303 -7.104 1.00 96.69 109 VAL A CA 1
ATOM 846 C C . VAL A 1 109 ? -10.271 -1.634 -7.813 1.00 96.69 109 VAL A C 1
ATOM 848 O O . VAL A 1 109 ? -9.267 -2.301 -7.561 1.00 96.69 109 VAL A O 1
ATOM 851 N N . CYS A 1 110 ? -11.173 -1.999 -8.728 1.00 96.50 110 CYS A N 1
ATOM 852 C CA . CYS A 1 110 ? -10.957 -3.103 -9.659 1.00 96.50 110 CYS A CA 1
ATOM 853 C C . CYS A 1 110 ? -10.247 -2.587 -10.910 1.00 96.50 110 CYS A C 1
ATOM 855 O O . CYS A 1 110 ? -10.764 -1.688 -11.568 1.00 96.50 110 CYS A O 1
ATOM 857 N N . ALA A 1 111 ? -9.096 -3.158 -11.259 1.00 93.62 111 ALA A N 1
ATOM 858 C CA . ALA A 1 111 ? -8.318 -2.707 -12.408 1.00 93.62 111 ALA A CA 1
ATOM 859 C C . ALA A 1 111 ? -7.826 -3.877 -13.261 1.00 93.62 111 ALA A C 1
ATOM 861 O O . ALA A 1 111 ? -7.579 -4.980 -12.776 1.00 93.62 111 ALA A O 1
ATOM 862 N N . ASN A 1 112 ? -7.679 -3.615 -14.559 1.00 94.75 112 ASN A N 1
ATOM 863 C CA . ASN A 1 112 ? -7.140 -4.581 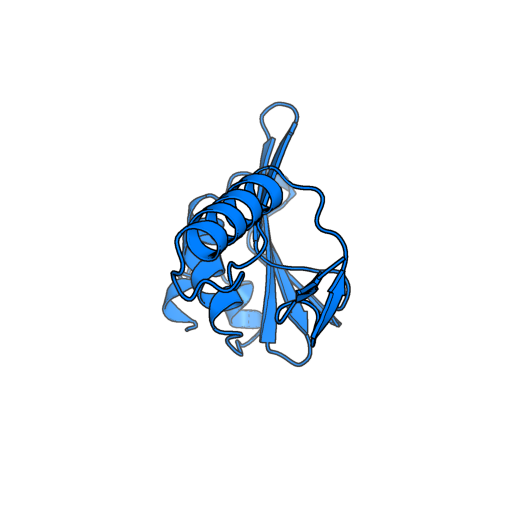-15.505 1.00 94.75 112 ASN A CA 1
ATOM 864 C C . ASN A 1 112 ? -5.633 -4.818 -15.218 1.00 94.75 112 ASN A C 1
ATOM 866 O O . ASN A 1 112 ? -4.875 -3.842 -15.188 1.00 94.75 112 ASN A O 1
ATOM 870 N N . PRO A 1 113 ? -5.179 -6.079 -15.052 1.00 95.75 113 PRO A N 1
ATOM 871 C CA . PRO A 1 113 ? -3.781 -6.393 -14.741 1.00 95.75 113 PRO A CA 1
ATOM 872 C C . PRO A 1 113 ? -2.761 -5.856 -15.750 1.00 95.75 113 PRO A C 1
ATOM 874 O O . PRO A 1 113 ? -1.702 -5.375 -15.354 1.00 95.75 113 PRO A O 1
ATOM 877 N N . GLN A 1 114 ? -3.082 -5.883 -17.046 1.00 96.12 114 GLN A N 1
ATOM 878 C CA . GLN A 1 114 ? -2.196 -5.373 -18.092 1.00 96.12 114 GLN A CA 1
ATOM 879 C C . GLN A 1 114 ? -2.007 -3.853 -17.974 1.00 96.12 114 GLN A C 1
ATOM 881 O O . GLN A 1 114 ? -0.888 -3.363 -18.094 1.00 96.12 114 GLN A O 1
ATOM 886 N N . ARG A 1 115 ? -3.071 -3.104 -17.656 1.00 96.62 115 ARG A N 1
ATOM 887 C CA . ARG A 1 115 ? -2.978 -1.651 -17.412 1.00 96.62 115 ARG A CA 1
ATOM 888 C C . ARG A 1 115 ? -2.199 -1.313 -16.138 1.00 96.62 115 ARG A C 1
ATOM 890 O O . ARG A 1 115 ? -1.562 -0.267 -16.087 1.00 96.62 115 ARG A O 1
ATOM 897 N N . LEU A 1 116 ? -2.241 -2.174 -15.118 1.00 97.25 116 LEU A N 1
ATOM 898 C CA . LEU A 1 116 ? -1.458 -1.989 -13.889 1.00 97.25 116 LEU A CA 1
ATOM 899 C C . LEU A 1 116 ? 0.047 -2.146 -14.136 1.00 97.25 116 LEU A C 1
ATOM 901 O O . LEU A 1 116 ? 0.835 -1.387 -13.569 1.00 97.25 116 LEU A O 1
ATOM 905 N N . ALA A 1 117 ? 0.438 -3.085 -15.000 1.00 97.62 117 ALA A N 1
ATOM 906 C CA . ALA A 1 117 ? 1.835 -3.312 -15.367 1.00 97.62 117 ALA A CA 1
ATOM 907 C C . ALA A 1 117 ? 2.429 -2.177 -16.228 1.00 97.62 117 ALA A C 1
ATOM 909 O O . ALA A 1 117 ? 3.632 -1.926 -16.170 1.00 97.62 117 ALA A O 1
ATOM 910 N N . ASP A 1 118 ? 1.596 -1.470 -16.999 1.00 97.25 118 ASP A N 1
ATOM 911 C CA . ASP A 1 118 ? 2.024 -0.428 -17.938 1.00 97.25 118 ASP A CA 1
ATOM 912 C C . ASP A 1 118 ? 2.468 0.865 -17.231 1.00 97.25 118 ASP A C 1
ATOM 914 O O . ASP A 1 118 ? 1.652 1.684 -16.795 1.00 97.25 118 ASP A O 1
ATOM 918 N N . THR A 1 119 ? 3.781 1.080 -17.149 1.00 96.31 119 THR A N 1
ATOM 919 C CA . THR A 1 119 ? 4.391 2.247 -16.495 1.00 96.31 119 THR A CA 1
ATOM 920 C C . THR A 1 119 ? 4.102 3.583 -17.181 1.00 96.31 119 THR A C 1
ATOM 922 O O . THR A 1 119 ? 4.251 4.628 -16.539 1.00 96.31 119 THR A O 1
ATOM 925 N N . SER A 1 120 ? 3.651 3.577 -18.440 1.00 95.81 120 SER A N 1
ATOM 926 C CA . SER A 1 120 ? 3.267 4.795 -19.159 1.00 95.81 120 SER A CA 1
ATOM 927 C C . SER A 1 120 ? 1.949 5.386 -18.642 1.00 95.81 120 SER A C 1
ATOM 929 O O . SER A 1 120 ? 1.757 6.603 -18.681 1.00 95.81 120 SER A O 1
ATOM 931 N N . LEU A 1 121 ? 1.075 4.548 -18.074 1.00 96.00 121 LEU A N 1
ATOM 932 C CA . LEU A 1 121 ? -0.204 4.954 -17.500 1.00 96.00 121 LEU A CA 1
ATOM 933 C C . LEU A 1 121 ? -0.045 5.317 -16.018 1.00 96.00 121 LEU A C 1
ATOM 935 O O . LEU A 1 121 ? 0.383 4.472 -15.230 1.00 96.00 121 LEU A O 1
ATOM 939 N N . PRO A 1 122 ? -0.398 6.536 -15.573 1.00 95.62 122 PRO A N 1
ATOM 940 C CA . PRO A 1 122 ? -0.445 6.856 -14.149 1.00 95.62 122 PRO A CA 1
ATOM 941 C C . PRO A 1 122 ? -1.472 5.983 -13.414 1.00 95.62 122 PRO A C 1
ATOM 943 O O . PRO A 1 122 ? -2.622 5.882 -13.834 1.00 95.62 122 PRO A O 1
ATOM 946 N N . LEU A 1 123 ? -1.097 5.420 -12.261 1.00 95.81 123 LEU A N 1
ATOM 947 C CA . LEU A 1 123 ? -1.997 4.598 -11.441 1.00 95.81 123 LEU A CA 1
ATOM 948 C C . LEU A 1 123 ? -3.281 5.344 -11.053 1.00 95.81 123 LEU A C 1
ATOM 950 O O . LEU A 1 123 ? -4.355 4.753 -11.016 1.00 95.81 123 LEU A O 1
ATOM 954 N N . LYS A 1 124 ? -3.198 6.658 -10.815 1.00 92.06 124 LYS A N 1
ATOM 955 C CA . LYS A 1 124 ? -4.372 7.486 -10.484 1.00 92.06 124 LYS A CA 1
ATOM 956 C C . LYS A 1 124 ? -5.469 7.482 -11.566 1.00 92.06 124 LYS A C 1
ATOM 958 O O . LYS A 1 124 ? -6.611 7.771 -11.229 1.00 92.06 124 LYS A O 1
ATOM 963 N N . ASP A 1 125 ? -5.131 7.154 -12.815 1.00 92.44 125 ASP A N 1
ATOM 964 C CA . ASP A 1 125 ? -6.056 7.138 -13.959 1.00 92.44 125 ASP A CA 1
ATOM 965 C C . ASP A 1 125 ? -6.707 5.749 -14.157 1.00 92.44 125 ASP A C 1
ATOM 967 O O . ASP A 1 125 ? -7.452 5.523 -15.112 1.00 92.44 125 ASP A O 1
ATOM 971 N N . LEU A 1 126 ? -6.410 4.799 -13.261 1.00 85.06 126 LEU A N 1
ATOM 972 C CA . LEU A 1 126 ? -7.027 3.469 -13.200 1.00 85.06 126 LEU A CA 1
ATOM 973 C C . LEU A 1 126 ? -8.171 3.394 -12.172 1.00 85.06 126 LEU A C 1
ATOM 975 O O . LEU A 1 126 ? -8.714 2.311 -11.969 1.00 85.06 126 LEU A O 1
ATOM 979 N N . ALA A 1 127 ? -8.477 4.517 -11.512 1.00 67.69 127 ALA A N 1
ATOM 980 C CA . ALA A 1 127 ? -9.490 4.670 -10.466 1.00 67.69 127 ALA A CA 1
ATOM 981 C C . ALA A 1 127 ? -10.916 4.865 -10.992 1.00 67.69 127 ALA A C 1
ATOM 983 O O . ALA A 1 127 ? -11.072 5.380 -12.120 1.00 67.69 127 ALA A O 1
#

Foldseek 3Di:
DAQAVLVVRDDDDDDAPVVVVQVVVQVVCVVVVHDGDPHAWDKHWDDDPPKTKIKTFDQPQFPDWAWADDVVVQFTKIFTHHPQWTGMMITINCVQLNVQVNVSNSVRQRFDRVLRNDNVDRSNVRD

Radius of gyration: 15.6 Å; Cα contacts (8 Å, |Δi|>4): 232; chains: 1; bounding box: 38×27×45 Å

Solvent-accessible surface area (backbone atoms only — not comparable to full-atom values): 7149 Å² total; per-residue (Å²): 115,46,67,29,78,80,57,81,52,42,73,42,78,78,93,37,72,55,51,53,53,52,51,50,50,32,52,53,37,42,74,73,71,42,96,56,76,88,77,76,73,52,48,54,72,49,77,56,89,94,42,44,36,37,36,34,45,49,61,92,74,51,78,46,78,41,66,23,66,41,73,91,74,63,37,24,33,38,43,24,19,39,95,53,19,32,38,18,37,44,15,31,59,29,67,69,57,44,65,33,42,45,59,34,33,74,68,45,35,63,56,60,68,71,63,64,33,37,75,90,54,62,66,64,78,56,104

Nearest PDB structures (foldseek):
  3lxd-assembly1_A  TM=9.983E-01  e=1.424E-16  Novosphingobium aromaticivorans DSM 12444
  3lb8-assembly2_B  TM=9.317E-01  e=7.749E-11  Pseudomonas putida
  3fg2-assembly1_P  TM=9.204E-01  e=5.291E-10  Rhodopseudomonas palustris
  4emi-assembly1_A  TM=9.097E-01  e=1.586E-07  Pseudomonas putida
  6tuk-assembly1_B  TM=8.525E-01  e=9.606E-07  Thermobifida fusca YX